Protein AF-A0A518HJT3-F1 (afdb_monomer)

Solvent-accessible surface area (backbone atoms only — not comparable to full-atom values): 7803 Å² total; per-residue (Å²): 126,71,69,63,62,62,59,64,71,68,70,70,74,69,77,74,73,76,83,69,45,41,92,89,76,66,42,75,67,92,72,90,85,78,85,73,85,82,76,53,66,64,63,38,65,28,93,88,28,87,73,33,55,70,70,58,55,53,51,54,52,52,51,51,39,50,52,41,16,75,74,72,38,83,63,40,46,60,53,49,54,48,52,68,70,66,62,73,76,79,69,77,76,76,84,67,100,78,72,88,77,89,90,78,84,73,74,76,70,67,76,81,75,67,133

pLDDT: mean 73.77, std 20.71, range [40.97, 98.0]

Foldseek 3Di:
DVVVVVVVVVPPPPVPPPQPADPVPRDSDDDCPDDDPDDDPCQQLPQPHPNHDPVSNVVVVVVVQVVCCVVPHHCPVVVVVCVVVVCPPDDDDPPDPPDDDDDDPPPPPPVVPDD

Secondary structure (DSSP, 8-state):
--TTHHHHSSS-----------TTT--SS-------PPPPHHHHHSTT-TTS-HHHHHHHHHHHHHHHHHHH-TTHHHHHHHHHHHT----PPPS-S-S-----SSSSSGGGS--

Structure (mmCIF, N/CA/C/O backbone):
data_AF-A0A518HJT3-F1
#
_entry.id   AF-A0A518HJT3-F1
#
loop_
_atom_site.group_PDB
_atom_site.id
_atom_site.type_symbol
_atom_site.label_atom_id
_atom_site.label_alt_id
_atom_site.label_comp_id
_atom_site.label_asym_id
_atom_site.label_entity_id
_atom_site.label_seq_id
_atom_site.pdbx_PDB_ins_code
_atom_site.Cartn_x
_atom_site.Cartn_y
_atom_site.Cartn_z
_atom_site.occupancy
_atom_site.B_iso_or_equiv
_atom_site.auth_seq_id
_atom_site.auth_comp_id
_atom_site.auth_asym_id
_atom_site.auth_atom_id
_atom_site.pdbx_PDB_model_num
ATOM 1 N N . MET A 1 1 ? -6.668 -44.935 58.606 1.00 49.72 1 MET A N 1
ATOM 2 C CA . MET A 1 1 ? -7.562 -43.755 58.608 1.00 49.72 1 MET A CA 1
ATOM 3 C C . MET A 1 1 ? -6.825 -42.412 58.532 1.00 49.72 1 MET A C 1
ATOM 5 O O . MET A 1 1 ? -7.498 -41.404 58.464 1.00 49.72 1 MET A O 1
ATOM 9 N N . ALA A 1 2 ? -5.485 -42.363 58.470 1.00 47.19 2 ALA A N 1
ATOM 10 C CA . ALA A 1 2 ? -4.744 -41.107 58.256 1.00 47.19 2 ALA A CA 1
ATOM 11 C C . ALA A 1 2 ? -4.467 -40.789 56.771 1.00 47.19 2 ALA A C 1
ATOM 13 O O . ALA A 1 2 ? -4.121 -39.667 56.440 1.00 47.19 2 ALA A O 1
ATOM 14 N N . VAL A 1 3 ? -4.635 -41.764 55.869 1.00 44.25 3 VAL A N 1
ATOM 15 C CA . VAL A 1 3 ? -4.350 -41.576 54.436 1.00 44.25 3 VAL A CA 1
ATOM 16 C C . VAL A 1 3 ? -5.482 -40.833 53.726 1.00 44.25 3 VAL A C 1
ATOM 18 O O . VAL A 1 3 ? -5.202 -40.091 52.804 1.00 44.25 3 VAL A O 1
ATOM 21 N N . MET A 1 4 ? -6.739 -40.964 54.175 1.00 45.72 4 MET A N 1
ATOM 22 C CA . MET A 1 4 ? -7.875 -40.285 53.527 1.00 45.72 4 MET A CA 1
ATOM 23 C C . MET A 1 4 ? -7.957 -38.791 53.869 1.00 45.72 4 MET A C 1
ATOM 25 O O . MET A 1 4 ? -8.379 -38.015 53.028 1.00 45.72 4 MET A O 1
ATOM 29 N N . ALA A 1 5 ? -7.467 -38.379 55.044 1.00 46.62 5 ALA A N 1
ATOM 30 C CA . ALA A 1 5 ? -7.413 -36.966 55.430 1.00 46.62 5 ALA A CA 1
ATOM 31 C C . ALA A 1 5 ? -6.369 -36.163 54.627 1.00 46.62 5 ALA A C 1
ATOM 33 O O . ALA A 1 5 ? -6.528 -34.966 54.445 1.00 46.62 5 ALA A O 1
ATOM 34 N N . ALA A 1 6 ? -5.326 -36.822 54.108 1.00 43.53 6 ALA A N 1
ATOM 35 C CA . ALA A 1 6 ? -4.306 -36.172 53.283 1.00 43.53 6 ALA A CA 1
ATOM 36 C C . ALA A 1 6 ? -4.731 -35.986 51.814 1.00 43.53 6 ALA A C 1
ATOM 38 O O . ALA A 1 6 ? -4.086 -35.234 51.093 1.00 43.53 6 ALA A O 1
ATOM 39 N N . VAL A 1 7 ? -5.788 -36.676 51.362 1.00 46.81 7 VAL A N 1
ATOM 40 C CA . VAL A 1 7 ? -6.332 -36.501 50.001 1.00 46.81 7 VAL A CA 1
ATOM 41 C C . VAL A 1 7 ? -7.320 -35.331 49.961 1.00 46.81 7 VAL A C 1
ATOM 43 O O . VAL A 1 7 ? -7.439 -34.674 48.938 1.00 46.81 7 VAL A O 1
ATOM 46 N N . GLU A 1 8 ? -7.973 -35.027 51.086 1.00 46.84 8 GLU A N 1
ATOM 47 C CA . GLU A 1 8 ? -8.996 -33.977 51.183 1.00 46.84 8 GLU A CA 1
ATOM 48 C C . GLU A 1 8 ? -8.405 -32.556 51.308 1.00 46.84 8 GLU A C 1
ATOM 50 O O . GLU A 1 8 ? -9.030 -31.594 50.878 1.00 46.84 8 GLU A O 1
ATOM 55 N N . GLU A 1 9 ? -7.182 -32.403 51.833 1.00 42.81 9 GLU A N 1
ATOM 56 C CA . GLU A 1 9 ? -6.498 -31.095 51.910 1.00 42.81 9 GLU A CA 1
ATOM 57 C C . GLU A 1 9 ? -5.761 -30.691 50.618 1.00 42.81 9 GLU A C 1
ATOM 59 O O . GLU A 1 9 ? -5.327 -29.548 50.505 1.00 42.81 9 GLU A O 1
ATOM 64 N N . ALA A 1 10 ? -5.623 -31.588 49.634 1.00 44.31 10 ALA A N 1
ATOM 65 C CA . ALA A 1 10 ? -4.878 -31.315 48.399 1.00 44.31 10 ALA A CA 1
ATOM 66 C C . ALA A 1 10 ? -5.754 -30.858 47.215 1.00 44.31 10 ALA A C 1
ATOM 68 O O . ALA A 1 10 ? -5.217 -30.408 46.208 1.00 44.31 10 ALA A O 1
ATOM 69 N N . GLU A 1 11 ? -7.084 -30.945 47.316 1.00 46.00 11 GLU A N 1
ATOM 70 C CA . GLU A 1 11 ? -8.015 -30.537 46.243 1.00 46.00 11 GLU A CA 1
ATOM 71 C C . GLU A 1 11 ? -8.640 -29.146 46.476 1.00 46.00 11 GLU A C 1
ATOM 73 O O . GLU A 1 11 ? -9.519 -28.721 45.729 1.00 46.00 11 GLU A O 1
ATOM 78 N N . ALA A 1 12 ? -8.191 -28.413 47.502 1.00 48.91 12 ALA A N 1
ATOM 79 C CA . ALA A 1 12 ? -8.703 -27.084 47.849 1.00 48.91 12 ALA A CA 1
ATOM 80 C C . ALA A 1 12 ? -7.848 -25.916 47.319 1.00 48.91 12 ALA A C 1
ATOM 82 O O . ALA A 1 12 ? -8.106 -24.763 47.664 1.00 48.91 12 ALA A O 1
ATOM 83 N N . GLU A 1 13 ? -6.873 -26.174 46.446 1.00 48.81 13 GLU A N 1
ATOM 84 C CA . GLU A 1 13 ? -6.369 -25.145 45.533 1.00 48.81 13 GLU A CA 1
ATOM 85 C C . GLU A 1 13 ? -7.366 -25.041 44.376 1.00 48.81 13 GLU A C 1
ATOM 87 O O . GLU A 1 13 ? -7.128 -25.516 43.270 1.00 48.81 13 GLU A O 1
ATOM 92 N N . LEU A 1 14 ? -8.540 -24.466 44.665 1.00 56.53 14 LEU A N 1
ATOM 93 C CA . LEU A 1 14 ? -9.404 -23.905 43.636 1.00 56.53 14 LEU A CA 1
ATOM 94 C C . LEU A 1 14 ? -8.528 -22.933 42.853 1.00 56.53 14 LEU A C 1
ATOM 96 O O . LEU A 1 14 ? -8.256 -21.830 43.328 1.00 56.53 14 LEU A O 1
ATOM 100 N N . GLU A 1 15 ? -8.042 -23.377 41.695 1.00 54.56 15 GLU A N 1
ATOM 101 C CA . GLU A 1 15 ? -7.515 -22.521 40.649 1.00 54.56 15 GLU A CA 1
ATOM 102 C C . GLU A 1 15 ? -8.573 -21.438 40.435 1.00 54.56 15 GLU A C 1
ATOM 104 O O . GLU A 1 15 ? -9.595 -21.661 39.790 1.00 54.56 15 GLU A O 1
ATOM 109 N N . THR A 1 16 ? -8.395 -20.286 41.081 1.00 61.62 16 THR A N 1
ATOM 110 C CA . THR A 1 16 ? -9.202 -19.104 40.817 1.00 61.62 16 THR A CA 1
ATOM 111 C C . THR A 1 16 ? -8.948 -18.776 39.361 1.00 61.62 16 THR A C 1
ATOM 113 O O . THR A 1 16 ? -7.899 -18.217 39.033 1.00 61.62 16 THR A O 1
ATOM 116 N N . GLU A 1 17 ? -9.867 -19.206 38.492 1.00 68.38 17 GLU A N 1
ATOM 117 C CA . GLU A 1 17 ? -9.873 -18.812 37.093 1.00 68.38 17 GLU A CA 1
ATOM 118 C C . GLU A 1 17 ? -9.701 -17.292 37.068 1.00 68.38 17 GLU A C 1
ATOM 120 O O . GLU A 1 17 ? -10.418 -16.585 37.787 1.00 68.38 17 GLU A O 1
ATOM 125 N N . PRO A 1 18 ? -8.703 -16.772 36.334 1.00 70.50 18 PRO A N 1
ATOM 126 C CA . PRO A 1 18 ? -8.470 -15.344 36.315 1.00 70.50 18 PRO A CA 1
ATOM 127 C C . PRO A 1 18 ? -9.744 -14.672 35.809 1.00 70.50 18 PRO A C 1
ATOM 129 O O . PRO A 1 18 ? -10.226 -14.994 34.723 1.00 70.50 18 PRO A O 1
ATOM 132 N N . GLU A 1 19 ? -10.290 -13.744 36.594 1.00 73.88 19 GLU A N 1
ATOM 133 C CA . GLU A 1 19 ? -11.396 -12.900 36.153 1.00 73.88 19 GLU A CA 1
ATOM 134 C C . GLU A 1 19 ? -10.912 -12.095 34.939 1.00 73.88 19 GLU A C 1
ATOM 136 O O . GLU A 1 19 ? -10.192 -11.101 35.062 1.00 73.88 19 GLU A O 1
ATOM 141 N N . LEU A 1 20 ? -11.250 -12.573 33.736 1.00 75.88 20 LEU A N 1
ATOM 142 C CA . LEU A 1 20 ? -10.901 -11.930 32.475 1.00 75.88 20 LEU A CA 1
ATOM 143 C C . LEU A 1 20 ? -11.777 -10.690 32.292 1.00 75.88 20 LEU A C 1
ATOM 145 O O . LEU A 1 20 ? -12.794 -10.704 31.600 1.00 75.88 20 LEU A O 1
ATOM 149 N N . CYS A 1 21 ? -11.364 -9.604 32.930 1.00 86.38 21 CYS A N 1
ATOM 150 C CA . CYS A 1 21 ? -11.977 -8.295 32.787 1.00 86.38 21 CYS A CA 1
ATOM 151 C C . CYS A 1 21 ? -11.257 -7.488 31.701 1.00 86.38 21 CYS A C 1
ATOM 153 O O . CYS A 1 21 ? -10.031 -7.492 31.600 1.00 86.38 21 CYS A O 1
ATOM 155 N N . CYS A 1 22 ? -12.014 -6.747 30.891 1.00 81.81 22 CYS A N 1
ATOM 156 C CA . CYS A 1 22 ? -11.427 -5.805 29.938 1.00 81.81 22 CYS A CA 1
ATOM 157 C C . CYS A 1 22 ? -10.620 -4.724 30.680 1.00 81.81 22 CYS A C 1
ATOM 159 O O . CYS A 1 22 ? -11.199 -3.959 31.451 1.00 81.81 22 CYS A O 1
ATOM 161 N N . GLU A 1 23 ? -9.322 -4.589 30.395 1.00 85.75 23 GLU A N 1
ATOM 162 C CA . GLU A 1 23 ? -8.438 -3.601 31.044 1.00 85.75 23 GLU A CA 1
ATOM 163 C C . GLU A 1 23 ? -8.903 -2.145 30.861 1.00 85.75 23 GLU A C 1
ATOM 165 O O . GLU A 1 23 ? -8.564 -1.271 31.655 1.00 85.75 23 GL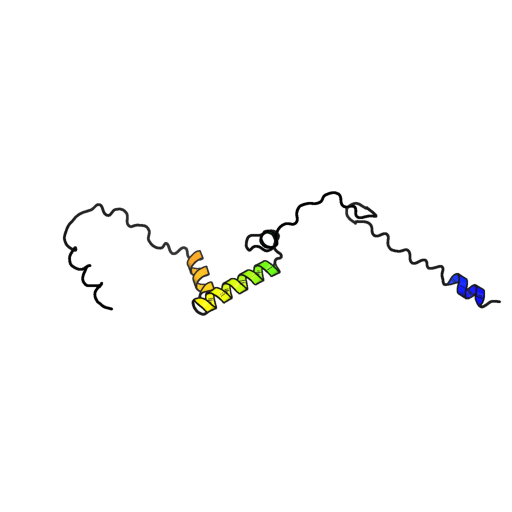U A O 1
ATOM 170 N N . HIS A 1 24 ? -9.698 -1.868 29.823 1.00 83.12 24 HIS A N 1
ATOM 171 C CA . HIS A 1 24 ? -10.170 -0.519 29.525 1.00 83.12 24 HIS A CA 1
ATOM 172 C C . HIS A 1 24 ? -11.476 -0.141 30.244 1.00 83.12 24 HIS A C 1
ATOM 174 O O . HIS A 1 24 ? -11.659 1.023 30.594 1.00 83.12 24 HIS A O 1
ATOM 180 N N . CYS A 1 25 ? -12.399 -1.088 30.453 1.00 84.69 25 CYS A N 1
ATOM 181 C CA . CYS A 1 25 ? -13.742 -0.793 30.982 1.00 84.69 25 CYS A CA 1
ATOM 182 C C . CYS A 1 25 ? -14.194 -1.681 32.152 1.00 84.69 25 CYS A C 1
ATOM 184 O O . CYS A 1 25 ? -15.309 -1.503 32.640 1.00 84.69 25 CYS A O 1
ATOM 186 N N . GLY A 1 26 ? -13.376 -2.644 32.587 1.00 84.38 26 GLY A N 1
ATOM 187 C CA . GLY A 1 26 ? -13.675 -3.539 33.710 1.00 84.38 26 GLY A CA 1
ATOM 188 C C . GLY A 1 26 ? -14.844 -4.496 33.466 1.00 84.38 26 GLY A C 1
ATOM 189 O O . GLY A 1 26 ? -15.377 -5.066 34.409 1.00 84.38 26 GLY A O 1
ATOM 190 N N . SER A 1 27 ? -15.289 -4.648 32.216 1.00 83.69 27 SER A N 1
ATOM 191 C CA . SER A 1 27 ? -16.383 -5.563 31.891 1.00 83.69 27 SER A CA 1
ATOM 192 C C . SER A 1 27 ? -15.907 -7.013 31.958 1.00 83.69 27 SER A C 1
ATOM 194 O O . SER A 1 27 ? -14.945 -7.369 31.281 1.00 83.69 27 SER A O 1
ATOM 196 N N . GLU A 1 28 ? -16.635 -7.830 32.719 1.00 86.56 28 GLU A N 1
ATOM 197 C CA . GLU A 1 28 ? -16.467 -9.289 32.862 1.00 86.56 28 GLU A CA 1
ATOM 198 C C . GLU A 1 28 ? -16.972 -10.084 31.642 1.00 86.56 28 GLU A C 1
ATOM 200 O O . GLU A 1 28 ? -16.759 -11.287 31.528 1.00 86.56 28 GLU A O 1
ATOM 205 N N . SER A 1 29 ? -17.704 -9.430 30.731 1.00 81.06 29 SER A N 1
ATOM 206 C CA . SER A 1 29 ? -18.302 -10.076 29.562 1.00 81.06 29 SER A CA 1
ATOM 207 C C . SER A 1 29 ? -18.232 -9.198 28.318 1.00 81.06 29 SER A C 1
ATOM 209 O O . SER A 1 29 ? -18.413 -7.979 28.371 1.00 81.06 29 SER A O 1
ATOM 211 N N . VAL A 1 30 ? -18.005 -9.837 27.169 1.00 82.19 30 VAL A N 1
ATOM 212 C CA . VAL A 1 30 ? -18.081 -9.192 25.856 1.00 82.19 30 VAL A CA 1
ATOM 213 C C . VAL A 1 30 ? -19.520 -9.280 25.362 1.00 82.19 30 VAL A C 1
ATOM 215 O O . VAL A 1 30 ? -20.053 -10.368 25.150 1.00 82.19 30 VAL A O 1
ATOM 218 N N . ARG A 1 31 ? -20.156 -8.125 25.166 1.00 83.94 31 ARG A N 1
ATOM 219 C CA . ARG A 1 31 ? -21.491 -8.025 24.566 1.00 83.94 31 ARG A CA 1
ATOM 220 C C . ARG A 1 31 ? -21.383 -7.283 23.244 1.00 83.94 31 ARG A C 1
ATOM 222 O O . ARG A 1 31 ? -20.783 -6.212 23.185 1.00 83.94 31 ARG A O 1
ATOM 229 N N . LEU A 1 32 ? -21.976 -7.840 22.192 1.00 85.44 32 LEU A N 1
ATOM 230 C CA . LEU A 1 32 ? -22.081 -7.155 20.909 1.00 85.44 32 LEU A CA 1
ATOM 231 C C . LEU A 1 32 ? -23.033 -5.966 21.071 1.00 85.44 32 LEU A C 1
ATOM 233 O O . LEU A 1 32 ? -24.229 -6.150 21.287 1.00 85.44 32 LEU A O 1
ATOM 237 N N . THR A 1 33 ? -22.500 -4.751 21.003 1.00 87.62 33 THR A N 1
ATOM 238 C CA . THR A 1 33 ? -23.305 -3.528 21.093 1.00 87.62 33 THR A CA 1
ATOM 239 C C . THR A 1 33 ? -23.804 -3.110 19.721 1.00 87.62 33 THR A C 1
ATOM 241 O O . THR A 1 33 ? -24.988 -2.814 19.565 1.00 87.62 33 THR A O 1
ATOM 244 N N . HIS A 1 34 ? -22.918 -3.112 18.724 1.00 86.69 34 HIS A N 1
ATOM 245 C CA . HIS A 1 34 ? -23.188 -2.673 17.361 1.00 86.69 34 HIS A CA 1
ATOM 246 C C . HIS A 1 34 ? -22.541 -3.614 16.348 1.00 86.69 34 HIS A C 1
ATOM 248 O O . HIS A 1 34 ? -21.422 -4.087 16.544 1.00 86.69 34 HIS A O 1
ATOM 254 N N . GLU A 1 35 ? -23.241 -3.830 15.241 1.00 92.12 35 GLU A N 1
ATOM 255 C CA . GLU A 1 35 ? -22.743 -4.554 14.081 1.00 92.12 35 GLU A CA 1
ATOM 256 C C . GLU A 1 35 ? -22.683 -3.589 12.898 1.00 92.12 35 GLU A C 1
ATOM 258 O O . GLU A 1 35 ? -23.650 -2.889 12.595 1.00 92.12 35 GLU A O 1
ATOM 263 N N . TYR A 1 36 ? -21.527 -3.541 12.245 1.00 87.62 36 TYR A N 1
ATOM 264 C CA . TYR A 1 36 ? -21.331 -2.785 11.015 1.00 87.62 36 TYR A CA 1
ATOM 265 C C . TYR A 1 36 ? -21.169 -3.762 9.855 1.00 87.62 36 TYR A C 1
ATOM 267 O O . TYR A 1 36 ? -20.608 -4.845 10.049 1.00 87.62 36 TYR A O 1
ATOM 275 N N . PRO A 1 37 ? -21.600 -3.391 8.638 1.00 91.31 37 PRO A N 1
ATOM 276 C CA . PRO A 1 37 ? -21.360 -4.220 7.471 1.00 91.31 37 PRO A CA 1
ATOM 277 C C . PRO A 1 37 ? -19.859 -4.459 7.301 1.00 91.31 37 PRO A C 1
ATOM 279 O O . PRO A 1 37 ? -19.037 -3.542 7.412 1.00 91.31 37 PRO A O 1
ATOM 282 N N . LYS A 1 38 ? -19.498 -5.715 7.033 1.00 90.75 38 LYS A N 1
ATOM 283 C CA . LYS A 1 38 ? -18.110 -6.091 6.793 1.00 90.75 38 LYS A CA 1
ATOM 284 C C . LYS A 1 38 ? -17.611 -5.372 5.541 1.00 90.75 38 LYS A C 1
ATOM 286 O O . LYS A 1 38 ? -18.146 -5.579 4.454 1.00 90.75 38 LYS A O 1
ATOM 291 N N . ARG A 1 39 ? -16.568 -4.556 5.702 1.00 91.25 39 ARG A N 1
ATOM 292 C CA . ARG A 1 39 ? -15.869 -3.933 4.573 1.00 91.25 39 ARG A CA 1
ATOM 293 C C . ARG A 1 39 ? -15.276 -5.017 3.678 1.00 91.25 39 ARG A C 1
ATOM 295 O O . ARG A 1 39 ? -14.855 -6.077 4.154 1.00 91.25 39 ARG A O 1
ATOM 302 N N . SER A 1 40 ? -15.247 -4.752 2.384 1.00 92.19 40 SER A N 1
ATOM 303 C CA . SER A 1 40 ? -14.641 -5.649 1.409 1.00 92.19 40 SER A CA 1
ATOM 304 C C . SER A 1 40 ? -13.131 -5.768 1.628 1.00 92.19 40 SER A C 1
ATOM 306 O O . SER A 1 40 ? -12.473 -4.865 2.150 1.00 92.19 40 SER A O 1
ATOM 308 N N . TRP A 1 41 ? -12.546 -6.879 1.179 1.00 90.88 41 TRP A N 1
ATOM 309 C CA . TRP A 1 41 ? -11.093 -7.043 1.227 1.00 90.88 41 TRP A CA 1
ATOM 310 C C . TRP A 1 41 ? -10.358 -6.013 0.372 1.00 90.88 41 TRP A C 1
ATOM 312 O O . TRP A 1 41 ? -9.287 -5.574 0.767 1.00 90.88 41 TRP A O 1
ATOM 322 N N . SER A 1 42 ? -10.946 -5.571 -0.741 1.00 88.75 42 SER A N 1
ATOM 323 C CA . SER A 1 42 ? -10.405 -4.486 -1.564 1.00 88.75 42 SER A CA 1
ATOM 324 C C . SER A 1 42 ? -10.340 -3.153 -0.820 1.00 88.75 42 SER A C 1
ATOM 326 O O . SER A 1 42 ? -9.393 -2.402 -1.011 1.00 88.75 42 SER A O 1
ATOM 328 N N . GLU A 1 43 ? -11.298 -2.865 0.061 1.00 90.50 43 GLU A N 1
ATOM 329 C CA . GLU A 1 43 ? -11.271 -1.644 0.880 1.00 90.50 43 GLU A CA 1
ATOM 330 C C . GLU A 1 43 ? -10.251 -1.737 2.020 1.00 90.50 43 GLU A C 1
ATOM 332 O O . GLU A 1 43 ? -9.641 -0.738 2.393 1.00 90.50 43 GLU A O 1
ATOM 337 N N . ILE A 1 44 ? -10.054 -2.927 2.596 1.00 91.81 44 ILE A N 1
ATOM 338 C CA . ILE A 1 44 ? -9.142 -3.123 3.735 1.00 91.81 44 ILE A CA 1
ATOM 339 C C . ILE A 1 44 ? -7.689 -3.268 3.274 1.00 91.81 44 ILE A C 1
ATOM 341 O O . ILE A 1 44 ? -6.788 -2.717 3.894 1.00 91.81 44 ILE A O 1
ATOM 345 N N . LEU A 1 45 ? -7.459 -4.034 2.211 1.00 91.69 45 LEU A N 1
ATOM 346 C CA . LEU A 1 45 ? -6.129 -4.415 1.730 1.00 91.69 45 LEU A CA 1
ATOM 347 C C . LEU A 1 45 ? -5.742 -3.697 0.437 1.00 91.69 45 LEU A C 1
ATOM 349 O O . LEU A 1 45 ? -4.671 -3.963 -0.100 1.00 91.69 45 LEU A O 1
ATOM 353 N N . GLY A 1 46 ? -6.589 -2.802 -0.072 1.00 88.88 46 GLY A N 1
ATOM 354 C CA . GLY A 1 46 ? -6.279 -1.997 -1.247 1.00 88.88 46 GLY A CA 1
ATOM 355 C C . GLY A 1 46 ? -5.027 -1.145 -1.050 1.00 88.88 46 GLY A C 1
ATOM 356 O O . GLY A 1 46 ? -4.671 -0.790 0.077 1.00 88.88 46 GLY A O 1
ATOM 357 N N . ARG A 1 47 ? -4.377 -0.796 -2.165 1.00 83.56 47 ARG A N 1
ATOM 358 C CA . ARG A 1 47 ? -3.102 -0.065 -2.179 1.00 83.56 47 ARG A CA 1
ATOM 359 C C . ARG A 1 47 ? -3.157 1.247 -1.394 1.00 83.56 47 ARG A C 1
ATOM 361 O O . ARG A 1 47 ? -2.246 1.540 -0.626 1.00 83.56 47 ARG A O 1
ATOM 368 N N . ASP A 1 48 ? -4.260 1.975 -1.538 1.00 85.12 48 ASP A N 1
ATOM 369 C CA . ASP A 1 48 ? -4.475 3.279 -0.903 1.00 85.12 48 ASP A CA 1
ATOM 370 C C . ASP A 1 48 ? -5.198 3.166 0.454 1.00 85.12 48 ASP A C 1
ATOM 372 O O . ASP A 1 48 ? -5.608 4.167 1.038 1.00 85.12 48 ASP A O 1
ATOM 376 N N . SER A 1 49 ? -5.383 1.948 0.979 1.00 90.44 49 SER A N 1
ATOM 377 C CA . SER A 1 49 ? -6.077 1.748 2.248 1.00 90.44 49 SER A CA 1
ATOM 378 C C . SER A 1 49 ? -5.193 2.110 3.440 1.00 90.44 49 SER A C 1
ATOM 380 O O . SER A 1 49 ? -4.150 1.495 3.696 1.00 90.44 49 SER A O 1
ATOM 382 N N . GLU A 1 50 ? -5.676 3.049 4.251 1.00 89.12 50 GLU A N 1
ATOM 383 C CA . GLU A 1 50 ? -5.083 3.392 5.548 1.00 89.12 50 GLU A CA 1
ATOM 384 C C . GLU A 1 50 ? -5.172 2.225 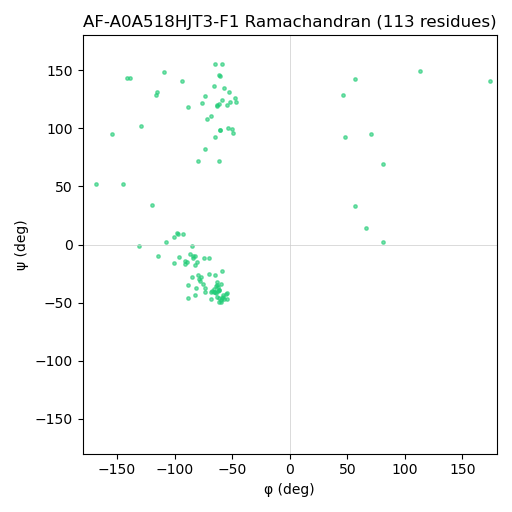6.543 1.00 89.12 50 GLU A C 1
ATOM 386 O O . GLU A 1 50 ? -4.331 2.083 7.430 1.00 89.12 50 GLU A O 1
ATOM 391 N N . CYS A 1 51 ? -6.162 1.346 6.360 1.00 89.31 51 CYS A N 1
ATOM 392 C CA . CYS A 1 51 ? -6.397 0.182 7.212 1.00 89.31 51 CYS A CA 1
ATOM 393 C C . CYS A 1 51 ? -5.504 -1.016 6.857 1.00 89.31 51 CYS A C 1
ATOM 395 O O . CYS A 1 51 ? -5.493 -1.999 7.601 1.00 89.31 51 CYS A O 1
ATOM 397 N N . SER A 1 52 ? -4.777 -0.962 5.735 1.00 90.69 52 SER A N 1
ATOM 398 C CA . SER A 1 52 ? -3.954 -2.087 5.297 1.00 90.69 52 SER A CA 1
ATOM 399 C C . SER A 1 52 ? -2.803 -2.335 6.283 1.00 90.69 52 SER A C 1
ATOM 401 O O . SER A 1 52 ? -2.154 -1.387 6.743 1.00 90.69 52 SER A O 1
ATOM 403 N N . PRO A 1 53 ? -2.510 -3.592 6.648 1.00 91.94 53 PRO A N 1
ATOM 404 C CA . PRO A 1 53 ? -1.321 -3.908 7.424 1.00 91.94 53 PRO A CA 1
ATOM 405 C C . PRO A 1 53 ? -0.039 -3.504 6.683 1.00 91.94 53 PRO A C 1
ATOM 407 O O . PRO A 1 53 ? 0.061 -3.655 5.466 1.00 91.94 53 PRO A O 1
ATOM 410 N N . GLY A 1 54 ? 0.984 -3.053 7.418 1.00 91.00 54 GLY A N 1
ATOM 411 C CA . GLY A 1 54 ? 2.252 -2.606 6.819 1.00 91.00 54 GLY A CA 1
ATOM 412 C C . GLY A 1 54 ? 2.911 -3.658 5.921 1.00 91.00 54 GLY A C 1
ATOM 413 O O . GLY A 1 54 ? 3.318 -3.342 4.809 1.00 91.00 54 GLY A O 1
ATOM 414 N N . TRP A 1 55 ? 2.918 -4.925 6.347 1.00 92.19 55 TRP A N 1
ATOM 415 C CA . TRP A 1 55 ? 3.458 -6.034 5.551 1.00 92.19 55 TRP A CA 1
ATOM 416 C C . TRP A 1 55 ? 2.739 -6.210 4.204 1.00 92.19 55 TRP A C 1
ATOM 418 O O . TRP A 1 55 ? 3.366 -6.580 3.216 1.00 92.19 55 TRP A O 1
ATOM 428 N N . CYS A 1 56 ? 1.433 -5.932 4.149 1.00 92.25 56 CYS A N 1
ATOM 429 C CA . CYS A 1 56 ? 0.632 -6.099 2.941 1.00 92.25 56 CYS A CA 1
ATOM 430 C C . CYS A 1 56 ? 0.961 -5.003 1.925 1.00 92.25 56 CYS A C 1
ATOM 432 O O . CYS A 1 56 ? 1.129 -5.298 0.743 1.00 92.25 56 CYS A O 1
ATOM 434 N N . ARG A 1 57 ? 1.138 -3.760 2.393 1.00 91.06 57 ARG A N 1
ATOM 435 C CA . ARG A 1 57 ? 1.590 -2.644 1.548 1.00 91.06 57 ARG A CA 1
ATOM 436 C C . ARG A 1 57 ? 2.977 -2.888 0.961 1.00 91.06 57 ARG A C 1
ATOM 438 O O . ARG A 1 57 ? 3.163 -2.703 -0.238 1.00 91.06 57 ARG A O 1
ATOM 445 N N . GLU A 1 58 ? 3.928 -3.343 1.775 1.00 93.00 58 GLU A N 1
ATOM 446 C CA . GLU A 1 58 ? 5.280 -3.643 1.284 1.00 93.00 58 GLU A CA 1
ATOM 447 C C . GLU A 1 58 ? 5.275 -4.803 0.281 1.00 93.00 58 GLU A C 1
ATOM 449 O O . GLU A 1 58 ? 5.926 -4.716 -0.757 1.00 93.00 58 GLU A O 1
ATOM 454 N N . SER A 1 59 ? 4.482 -5.851 0.529 1.00 94.25 59 SER A N 1
ATOM 455 C CA . SER A 1 59 ? 4.325 -6.960 -0.420 1.00 94.25 59 SER A CA 1
ATOM 456 C C . SER A 1 59 ? 3.781 -6.487 -1.770 1.00 94.25 59 SER A C 1
ATOM 458 O O . SER A 1 59 ? 4.346 -6.826 -2.803 1.00 94.25 59 SER A O 1
ATOM 460 N N . GLN A 1 60 ? 2.721 -5.672 -1.773 1.00 92.81 60 GLN A N 1
A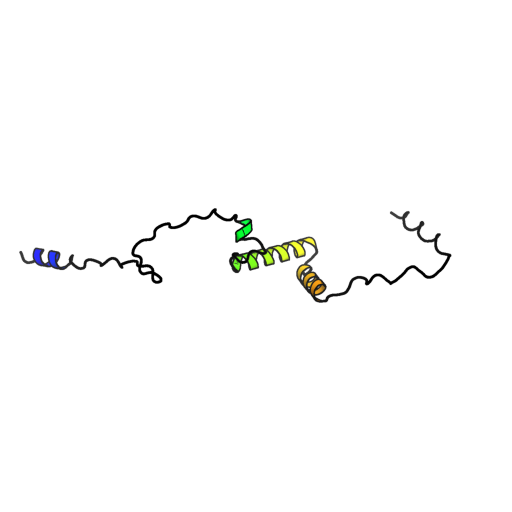TOM 461 C CA . GLN A 1 60 ? 2.137 -5.136 -3.009 1.00 92.81 60 GLN A CA 1
ATOM 462 C C . GLN A 1 60 ? 3.134 -4.280 -3.793 1.00 92.81 60 GLN A C 1
ATOM 464 O O . GLN A 1 60 ? 3.203 -4.372 -5.015 1.00 92.81 60 GLN A O 1
ATOM 469 N N . LYS A 1 61 ? 3.941 -3.477 -3.093 1.00 92.50 61 LYS A N 1
ATOM 470 C CA . LYS A 1 61 ? 4.990 -2.662 -3.711 1.00 92.50 61 LYS A CA 1
ATOM 471 C C . LYS A 1 61 ? 6.075 -3.520 -4.366 1.00 92.50 61 LYS A C 1
ATOM 473 O O . LYS A 1 61 ? 6.519 -3.195 -5.462 1.00 92.50 61 LYS A O 1
ATOM 478 N N . LEU A 1 62 ? 6.502 -4.601 -3.712 1.00 94.94 62 LEU A N 1
ATOM 479 C CA . LEU A 1 62 ? 7.481 -5.532 -4.279 1.00 94.94 62 LEU A CA 1
ATOM 480 C C . LEU A 1 62 ? 6.926 -6.261 -5.505 1.00 94.94 62 LEU A C 1
ATOM 482 O O . LEU A 1 62 ? 7.644 -6.414 -6.490 1.00 94.94 62 LEU A O 1
ATOM 486 N N . ASP A 1 63 ? 5.660 -6.673 -5.469 1.00 94.81 63 ASP A N 1
ATOM 487 C CA . ASP A 1 63 ? 5.012 -7.302 -6.622 1.00 94.81 63 ASP A CA 1
ATOM 488 C C . ASP A 1 63 ? 4.861 -6.331 -7.799 1.00 94.81 63 ASP A C 1
ATOM 490 O O . ASP A 1 63 ? 5.093 -6.725 -8.939 1.00 94.81 63 ASP A O 1
ATOM 494 N N . GLU A 1 64 ? 4.550 -5.057 -7.538 1.00 94.06 64 GLU A N 1
ATOM 495 C CA . GLU A 1 64 ? 4.512 -4.011 -8.566 1.00 94.06 64 GLU A CA 1
ATOM 496 C C . GLU A 1 64 ? 5.897 -3.791 -9.196 1.00 94.06 64 GLU A C 1
ATOM 498 O O . GLU A 1 64 ? 6.006 -3.756 -10.419 1.00 94.06 64 GLU A O 1
ATOM 503 N N . ILE A 1 65 ? 6.960 -3.718 -8.384 1.00 95.81 65 ILE A N 1
ATOM 504 C CA . ILE A 1 65 ? 8.344 -3.602 -8.878 1.00 95.81 65 ILE A CA 1
ATOM 505 C C . ILE A 1 65 ? 8.704 -4.800 -9.760 1.00 95.81 65 ILE A C 1
ATOM 507 O O . ILE A 1 65 ? 9.170 -4.627 -10.882 1.00 95.81 65 ILE A O 1
ATOM 511 N N . ARG A 1 66 ? 8.446 -6.020 -9.276 1.00 97.50 66 ARG A N 1
ATOM 512 C CA . ARG A 1 66 ? 8.732 -7.250 -10.028 1.00 97.50 66 ARG A CA 1
ATOM 513 C C . ARG A 1 66 ? 7.987 -7.285 -11.354 1.00 97.50 66 ARG A C 1
ATOM 515 O O . ARG A 1 66 ? 8.585 -7.588 -12.375 1.00 97.50 66 ARG A O 1
ATOM 522 N N . PHE A 1 67 ? 6.698 -6.951 -11.339 1.00 97.06 67 PHE A N 1
ATOM 523 C CA . PHE A 1 67 ? 5.875 -6.932 -12.543 1.00 97.06 67 PHE A CA 1
ATOM 524 C C . PHE A 1 67 ? 6.450 -5.998 -13.613 1.00 97.06 67 PHE A C 1
ATOM 526 O O . PHE A 1 67 ? 6.548 -6.378 -14.780 1.00 97.06 67 PHE A O 1
ATOM 533 N N . TRP A 1 68 ? 6.830 -4.782 -13.224 1.00 97.00 68 TRP A N 1
ATOM 534 C CA . TRP A 1 68 ? 7.331 -3.788 -14.166 1.00 97.00 68 TRP A CA 1
ATOM 535 C C . TRP A 1 68 ? 8.741 -4.094 -14.659 1.00 97.00 68 TRP A C 1
ATOM 537 O O . TRP A 1 68 ? 9.010 -3.907 -15.845 1.00 97.00 68 TRP A O 1
ATOM 547 N N . ASP A 1 69 ? 9.610 -4.610 -13.796 1.00 97.81 69 ASP A N 1
ATOM 548 C CA . ASP A 1 69 ? 10.955 -5.029 -14.189 1.00 97.81 69 ASP A CA 1
ATOM 549 C C . ASP A 1 69 ? 10.912 -6.248 -15.124 1.00 97.81 69 ASP A C 1
ATOM 551 O O . ASP A 1 69 ? 11.608 -6.270 -16.138 1.00 97.81 69 ASP A O 1
ATOM 555 N N . ASP A 1 70 ? 10.031 -7.219 -14.865 1.00 98.00 70 ASP A N 1
ATOM 556 C CA . ASP A 1 70 ? 9.835 -8.372 -15.754 1.00 98.00 70 ASP A CA 1
ATOM 557 C C . ASP A 1 70 ? 9.290 -7.944 -17.132 1.00 98.00 70 ASP A C 1
ATOM 559 O O . ASP A 1 70 ? 9.650 -8.524 -18.159 1.00 98.00 70 ASP A O 1
ATOM 563 N N . ALA A 1 71 ? 8.420 -6.929 -17.175 1.00 97.38 71 ALA A N 1
ATOM 564 C CA . ALA A 1 71 ? 7.785 -6.462 -18.408 1.00 97.38 71 ALA A CA 1
ATOM 565 C C . ALA A 1 71 ? 8.671 -5.525 -19.247 1.00 97.38 71 ALA A C 1
ATOM 567 O O . ALA A 1 71 ? 8.617 -5.570 -20.478 1.00 97.38 71 ALA A O 1
ATOM 568 N N . MET A 1 72 ? 9.449 -4.657 -18.597 1.00 96.12 72 MET A N 1
ATOM 569 C CA . MET A 1 72 ? 10.159 -3.544 -19.244 1.00 96.12 72 MET A CA 1
ATOM 570 C C . MET A 1 72 ? 11.686 -3.676 -19.189 1.00 96.12 72 MET A C 1
ATOM 572 O O . MET A 1 72 ? 12.385 -2.926 -19.873 1.00 96.12 72 MET A O 1
ATOM 576 N N . GLY A 1 73 ? 12.199 -4.635 -18.417 1.00 96.56 73 GLY A N 1
ATOM 577 C CA . GLY A 1 73 ? 13.619 -4.871 -18.187 1.00 96.56 73 GLY A CA 1
ATOM 578 C C . GLY A 1 73 ? 14.034 -4.582 -16.744 1.00 96.56 73 GLY A C 1
ATOM 579 O O . GLY A 1 73 ? 13.482 -3.707 -16.078 1.00 96.56 73 GLY A O 1
ATOM 580 N N . GLU A 1 74 ? 15.042 -5.318 -16.275 1.00 96.75 74 GLU A N 1
ATOM 581 C CA . GLU A 1 74 ? 15.596 -5.190 -14.924 1.00 96.75 74 GLU A CA 1
ATOM 582 C C . GLU A 1 74 ? 15.978 -3.734 -14.598 1.00 96.75 74 GLU A C 1
ATOM 584 O O . GLU A 1 74 ? 16.646 -3.061 -15.390 1.00 96.75 74 GLU A O 1
ATOM 589 N N . GLY A 1 75 ? 15.546 -3.241 -13.431 1.00 95.00 75 GLY A N 1
ATOM 590 C CA . GLY A 1 75 ? 15.827 -1.879 -12.968 1.00 95.00 75 GLY A CA 1
ATOM 591 C C . GLY A 1 75 ? 14.915 -0.798 -13.558 1.00 95.00 75 GLY A C 1
ATOM 592 O O . GLY A 1 75 ? 15.073 0.384 -13.229 1.00 95.00 75 GLY A O 1
ATOM 593 N N . PHE A 1 76 ? 13.937 -1.163 -14.394 1.00 96.88 76 PHE A N 1
ATOM 594 C CA . PHE A 1 76 ? 12.979 -0.210 -14.952 1.00 96.88 76 PHE A CA 1
ATOM 595 C C . PHE A 1 76 ? 12.198 0.532 -13.862 1.00 96.88 76 PHE A C 1
ATOM 597 O O . PHE A 1 76 ? 12.059 1.753 -13.935 1.00 96.88 76 PHE A O 1
ATOM 604 N N . SER A 1 77 ? 11.709 -0.166 -12.837 1.00 95.19 77 SER A N 1
ATOM 605 C CA . SER A 1 77 ? 10.894 0.430 -11.771 1.00 95.19 77 SER A CA 1
ATOM 606 C C . SER A 1 77 ? 11.653 1.506 -10.999 1.00 95.19 77 SER A C 1
ATOM 608 O O . SER A 1 77 ? 11.089 2.549 -10.661 1.00 95.19 77 SER A O 1
ATOM 610 N N . GLU A 1 78 ? 12.943 1.283 -10.738 1.00 94.50 78 GLU A N 1
ATOM 611 C CA . GLU A 1 78 ? 13.806 2.258 -10.068 1.00 94.50 78 GLU A CA 1
ATOM 612 C C . GLU A 1 78 ? 14.067 3.475 -10.955 1.00 94.50 78 GLU A C 1
ATOM 614 O O . GLU A 1 78 ? 13.899 4.616 -10.509 1.00 94.50 78 GLU A O 1
ATOM 619 N N . TRP A 1 79 ? 14.413 3.239 -12.225 1.00 94.50 79 TRP A N 1
ATOM 620 C CA . TRP A 1 79 ? 14.591 4.304 -13.208 1.00 94.50 79 TRP A CA 1
ATOM 621 C C . TRP A 1 79 ? 13.317 5.143 -13.366 1.00 94.50 79 TRP A C 1
ATOM 623 O O . TRP A 1 79 ? 13.380 6.373 -13.362 1.00 94.50 79 TRP A O 1
ATOM 633 N N . TYR A 1 80 ? 12.153 4.500 -13.437 1.00 92.12 80 TYR A N 1
ATOM 634 C CA . TYR A 1 80 ? 10.868 5.167 -13.605 1.00 92.12 80 TYR A CA 1
ATOM 635 C C . TYR A 1 80 ? 10.483 5.986 -12.367 1.00 92.12 80 TYR A C 1
ATOM 637 O O . TYR A 1 80 ? 10.048 7.133 -12.487 1.00 92.12 80 TYR A O 1
ATOM 645 N N . GLN A 1 81 ? 10.716 5.462 -11.159 1.00 92.12 81 GLN A N 1
ATOM 646 C CA . GLN A 1 81 ? 10.529 6.239 -9.931 1.00 92.12 81 GLN A CA 1
ATOM 647 C C . GLN A 1 81 ? 11.459 7.450 -9.856 1.00 92.12 81 GLN A C 1
ATOM 649 O O . GLN A 1 81 ? 11.037 8.509 -9.384 1.00 92.12 81 GLN A O 1
ATOM 654 N N . TRP A 1 82 ? 12.715 7.305 -10.284 1.00 92.19 82 TRP A N 1
ATOM 655 C CA . TRP A 1 82 ? 13.638 8.431 -10.396 1.00 92.19 82 TRP A CA 1
ATOM 656 C C . TRP A 1 82 ? 13.109 9.460 -11.399 1.00 92.19 82 TRP A C 1
ATOM 658 O O . TRP A 1 82 ? 12.962 10.624 -11.041 1.00 92.19 82 TRP A O 1
ATOM 668 N N . TYR A 1 83 ? 12.716 9.023 -12.598 1.00 89.56 83 TYR A N 1
ATOM 669 C CA . TYR A 1 83 ? 12.184 9.878 -13.660 1.00 89.56 83 TYR A CA 1
ATOM 670 C C . TYR A 1 83 ? 10.983 10.716 -13.193 1.00 89.56 83 TYR A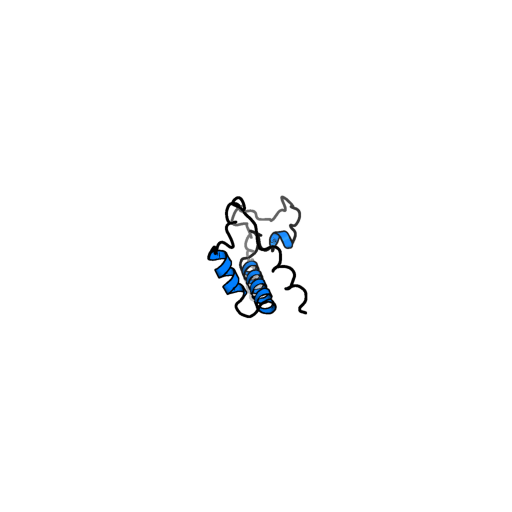 C 1
ATOM 672 O O . TYR A 1 83 ? 10.977 11.936 -13.373 1.00 89.56 83 TYR A O 1
ATOM 680 N N . LEU A 1 84 ? 10.012 10.091 -12.514 1.00 89.25 84 LEU A N 1
ATOM 681 C CA . LEU A 1 84 ? 8.842 10.784 -11.964 1.00 89.25 84 LEU A CA 1
ATOM 682 C C . LEU A 1 84 ? 9.214 11.830 -10.900 1.00 89.25 84 LEU A C 1
ATOM 684 O O . LEU A 1 84 ? 8.593 12.889 -10.832 1.00 89.25 84 LEU A O 1
ATOM 688 N N . LYS A 1 85 ? 10.225 11.553 -10.067 1.00 88.62 85 LYS A N 1
ATOM 689 C CA . LYS A 1 85 ? 10.686 12.471 -9.008 1.00 88.62 85 LYS A CA 1
ATOM 690 C C . LYS A 1 85 ? 11.549 13.607 -9.542 1.00 88.62 85 LYS A C 1
ATOM 692 O O . LYS A 1 85 ? 11.533 14.697 -8.977 1.00 88.62 85 LYS A O 1
ATOM 697 N N . SER A 1 86 ? 12.303 13.357 -10.607 1.00 83.44 86 SER A N 1
ATOM 698 C CA . SER A 1 86 ? 13.202 14.337 -11.212 1.00 83.44 86 SER A CA 1
ATOM 699 C C . SER A 1 86 ? 12.468 15.468 -11.924 1.00 83.44 86 SER A C 1
ATOM 701 O O . SER A 1 86 ? 13.107 16.461 -12.259 1.00 83.44 86 SER A O 1
ATOM 703 N N . GLY A 1 87 ? 11.152 15.344 -12.144 1.00 68.81 87 GLY A N 1
ATOM 704 C CA . GLY A 1 87 ? 10.331 16.420 -12.696 1.00 68.81 87 GLY A CA 1
ATOM 705 C C . GLY A 1 87 ? 10.850 16.922 -14.040 1.00 68.81 87 GLY A C 1
ATOM 706 O O . GLY A 1 87 ? 10.763 18.117 -14.306 1.00 68.81 87 GLY A O 1
ATOM 707 N N . ILE A 1 88 ? 11.440 16.036 -14.857 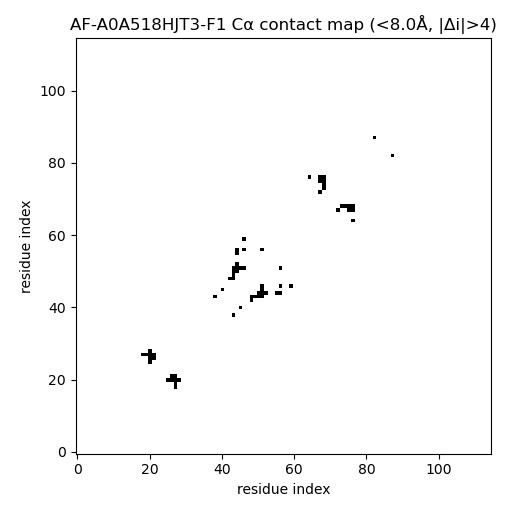1.00 64.94 88 ILE A N 1
ATOM 708 C CA . ILE A 1 88 ? 11.902 16.382 -1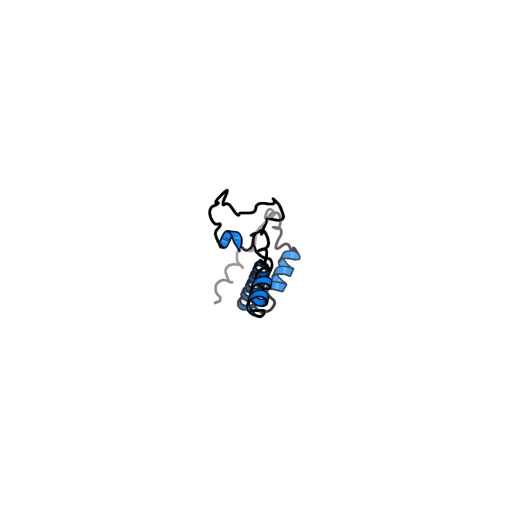6.202 1.00 64.94 88 ILE A CA 1
ATOM 709 C C . ILE A 1 88 ? 10.646 16.730 -17.003 1.00 64.94 88 ILE A C 1
ATOM 711 O O . ILE A 1 88 ? 9.966 15.846 -17.517 1.00 64.94 88 ILE A O 1
ATOM 715 N N . GLU A 1 89 ? 10.313 18.024 -17.019 1.00 56.47 89 GLU A N 1
ATOM 716 C CA . GLU A 1 89 ? 9.215 18.630 -17.765 1.00 56.47 89 GLU A CA 1
ATOM 717 C C . GLU A 1 89 ? 9.301 18.153 -19.225 1.00 56.47 89 GLU A C 1
ATOM 719 O O . GLU A 1 89 ? 10.102 18.657 -20.015 1.00 56.47 89 GLU A O 1
ATOM 724 N N . SER A 1 90 ? 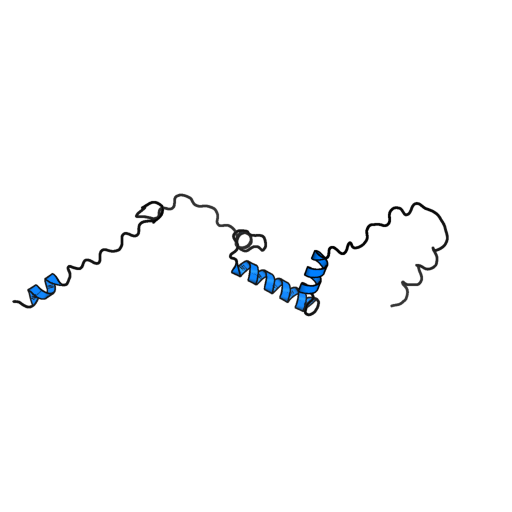8.504 17.154 -19.611 1.00 56.09 90 SER A N 1
ATOM 725 C CA . SER A 1 90 ? 8.338 16.826 -21.022 1.00 56.09 90 SER A CA 1
ATOM 726 C C . SER A 1 90 ? 7.500 17.933 -21.658 1.00 56.09 90 SER A C 1
ATOM 728 O O . SER A 1 90 ? 6.309 18.037 -21.381 1.00 56.09 90 SER A O 1
ATOM 730 N N . ALA A 1 91 ? 8.168 18.754 -22.473 1.00 52.03 91 ALA A N 1
ATOM 731 C CA . ALA A 1 91 ? 7.638 19.792 -23.356 1.00 52.03 91 ALA A CA 1
ATOM 732 C C . ALA A 1 91 ? 6.613 20.748 -22.716 1.00 52.03 91 ALA A C 1
ATOM 734 O O . ALA A 1 91 ? 5.403 20.559 -22.827 1.00 52.03 91 ALA A O 1
ATOM 735 N N . ARG A 1 92 ? 7.093 21.881 -22.176 1.00 49.19 92 ARG A N 1
ATOM 736 C CA . ARG A 1 92 ? 6.296 23.113 -22.278 1.00 49.19 92 ARG A CA 1
ATOM 737 C C . ARG A 1 92 ? 5.938 23.280 -23.753 1.00 49.19 92 ARG A C 1
ATOM 739 O O . ARG A 1 92 ? 6.842 23.304 -24.589 1.00 49.19 92 ARG A O 1
ATOM 746 N N . GLU A 1 93 ? 4.647 23.358 -24.062 1.00 56.00 93 GLU A N 1
ATOM 747 C CA . GLU A 1 93 ? 4.185 23.800 -25.372 1.00 56.00 93 GLU A CA 1
ATOM 748 C C . GLU A 1 93 ? 4.965 25.065 -25.739 1.00 56.00 93 GLU A C 1
ATOM 750 O O . GLU A 1 93 ? 4.999 26.037 -24.977 1.00 56.00 93 GLU A O 1
ATOM 755 N N . SER A 1 94 ? 5.657 25.034 -26.879 1.00 52.09 94 SER A N 1
ATOM 756 C CA . SER A 1 94 ? 6.223 26.242 -27.460 1.00 52.09 94 SER A CA 1
ATOM 757 C C . SER A 1 94 ? 5.076 27.242 -27.615 1.00 52.09 94 SER A C 1
ATOM 759 O O . SER A 1 94 ? 4.102 26.907 -28.298 1.00 52.09 94 SER A O 1
ATOM 761 N N . PRO A 1 95 ? 5.131 28.429 -26.989 1.00 45.34 95 PRO A N 1
ATOM 762 C CA . PRO A 1 95 ? 4.060 29.391 -27.139 1.00 45.34 95 PRO A CA 1
ATOM 763 C C . PRO A 1 95 ? 3.992 29.804 -28.608 1.00 45.34 95 PRO A C 1
ATOM 765 O O . PRO A 1 95 ? 4.952 30.347 -29.145 1.00 45.34 95 PRO A O 1
ATOM 768 N N . GLY A 1 96 ? 2.846 29.529 -29.228 1.00 43.94 96 GLY A N 1
ATOM 769 C CA . GLY A 1 96 ? 2.397 30.182 -30.449 1.00 43.94 96 GLY A CA 1
ATOM 770 C C . GLY A 1 96 ? 3.179 29.826 -31.710 1.00 43.94 96 GLY A C 1
ATOM 771 O O . GLY A 1 96 ? 4.115 30.518 -32.103 1.00 43.94 96 GLY A O 1
ATOM 772 N N . LEU A 1 97 ? 2.659 28.847 -32.449 1.00 47.53 97 LEU A N 1
ATOM 773 C CA . LEU A 1 97 ? 2.598 28.927 -33.910 1.00 47.53 97 LEU A CA 1
ATOM 774 C C . LEU A 1 97 ? 1.733 30.141 -34.297 1.00 47.53 97 LEU A C 1
ATOM 776 O O . LEU A 1 97 ? 0.605 29.981 -34.725 1.00 47.53 97 LEU A O 1
ATOM 780 N N . ASP A 1 98 ? 2.250 31.351 -34.102 1.00 50.28 98 ASP A N 1
ATOM 781 C CA . ASP A 1 98 ? 1.670 32.593 -34.623 1.00 50.28 98 ASP A CA 1
ATOM 782 C C . ASP A 1 98 ? 2.803 33.552 -35.009 1.00 50.28 98 ASP A C 1
ATOM 784 O O . ASP A 1 98 ? 2.885 34.704 -34.593 1.00 50.28 98 ASP A O 1
ATOM 788 N N . ALA A 1 99 ? 3.729 33.050 -35.821 1.00 44.09 99 ALA A N 1
ATOM 789 C CA . ALA A 1 99 ? 4.584 33.880 -36.652 1.00 44.09 99 ALA A CA 1
ATOM 790 C C . ALA A 1 99 ? 5.036 33.057 -37.862 1.00 44.09 99 ALA A C 1
ATOM 792 O O . ALA A 1 99 ? 5.983 32.289 -37.765 1.00 44.09 99 ALA A O 1
ATOM 793 N N . MET A 1 100 ? 4.288 33.215 -38.960 1.00 40.97 100 MET A N 1
ATOM 794 C CA . MET A 1 100 ? 4.785 33.457 -40.325 1.00 40.97 100 MET A CA 1
ATOM 795 C C . MET A 1 100 ? 5.951 32.575 -40.818 1.00 40.97 100 MET A C 1
ATOM 797 O O . MET A 1 100 ? 7.021 32.557 -40.236 1.00 40.97 100 MET A O 1
ATOM 801 N N . THR A 1 101 ? 5.949 31.907 -41.965 1.00 44.19 101 THR A N 1
ATOM 802 C CA . THR A 1 101 ? 5.139 31.901 -43.191 1.00 44.19 101 THR A CA 1
ATOM 803 C C . THR A 1 101 ? 5.892 30.930 -44.107 1.00 44.19 101 THR A C 1
ATOM 805 O O . THR A 1 101 ? 7.113 31.016 -44.157 1.00 44.19 101 THR A O 1
ATOM 808 N N . GLU A 1 102 ? 5.163 30.099 -44.854 1.00 48.47 102 GLU A N 1
ATOM 809 C CA . GLU A 1 102 ? 5.572 29.459 -46.118 1.00 48.47 102 GLU A CA 1
ATOM 810 C C . GLU A 1 102 ? 6.845 28.581 -46.178 1.00 48.47 102 GLU A C 1
ATOM 812 O O . GLU A 1 102 ? 7.918 28.880 -45.675 1.00 48.47 102 GLU A O 1
ATOM 817 N N . THR A 1 103 ? 6.729 27.508 -46.966 1.00 49.22 103 THR A N 1
ATOM 818 C CA . THR A 1 103 ? 7.808 26.622 -47.448 1.00 49.22 103 THR A CA 1
ATOM 819 C C . THR A 1 103 ? 8.308 25.530 -46.495 1.00 49.22 103 THR A C 1
ATOM 821 O O . THR A 1 103 ? 9.449 25.529 -46.062 1.00 49.22 103 THR A O 1
ATOM 824 N N . THR A 1 104 ? 7.489 24.509 -46.223 1.00 45.75 104 THR A N 1
ATOM 825 C CA . THR A 1 104 ? 7.978 23.111 -46.065 1.00 45.75 104 THR A CA 1
ATOM 826 C C . THR A 1 104 ? 6.810 22.116 -46.051 1.00 45.75 104 THR A C 1
ATOM 828 O O . THR A 1 104 ? 6.663 21.288 -45.161 1.00 45.75 104 THR A O 1
ATOM 831 N N . ALA A 1 105 ? 5.931 22.192 -47.055 1.00 44.53 105 ALA A N 1
ATOM 832 C CA . ALA A 1 105 ? 4.830 21.234 -47.204 1.00 44.53 105 ALA A CA 1
ATOM 833 C C . ALA A 1 105 ? 5.214 19.960 -47.989 1.00 44.53 105 ALA A C 1
ATOM 835 O O . ALA A 1 105 ? 4.429 19.020 -48.020 1.00 44.53 105 ALA A O 1
ATOM 836 N N . GLU A 1 106 ? 6.405 19.875 -48.596 1.00 50.09 106 GLU A N 1
ATOM 837 C CA . GLU A 1 106 ? 6.742 18.742 -49.481 1.00 50.09 106 GLU A CA 1
ATOM 838 C C . GLU A 1 106 ? 7.609 17.642 -48.852 1.00 50.09 106 GLU A C 1
ATOM 840 O O . GLU A 1 106 ? 7.634 16.524 -49.359 1.00 50.09 106 GLU A O 1
ATOM 845 N N . THR A 1 107 ? 8.262 17.873 -47.711 1.00 47.91 107 THR A N 1
ATOM 846 C CA . THR A 1 107 ? 9.214 16.878 -47.168 1.00 47.91 107 THR A CA 1
ATOM 847 C C . THR A 1 107 ? 8.563 15.850 -46.229 1.00 47.91 107 THR A C 1
ATOM 849 O O . THR A 1 107 ? 9.137 14.798 -45.960 1.00 47.91 107 THR A O 1
ATOM 852 N N . GLY A 1 10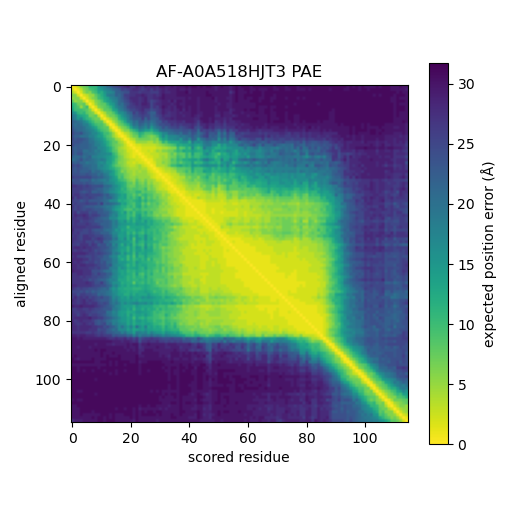8 ? 7.338 16.098 -45.751 1.00 42.50 108 GLY A N 1
ATOM 853 C CA . GLY A 1 108 ? 6.662 15.242 -44.762 1.00 42.50 108 GLY A CA 1
ATOM 854 C C . GLY A 1 108 ? 5.917 14.023 -45.322 1.00 42.50 108 GLY A C 1
ATOM 855 O O . GLY A 1 108 ? 5.513 13.153 -44.554 1.00 42.50 108 GLY A O 1
ATOM 856 N N . MET A 1 109 ? 5.721 13.928 -46.643 1.00 45.72 109 MET A N 1
ATOM 857 C CA . MET A 1 109 ? 4.959 12.823 -47.250 1.00 45.72 109 MET A CA 1
ATOM 858 C C . MET A 1 109 ? 5.811 11.613 -47.663 1.00 45.72 109 MET A C 1
ATOM 860 O O . MET A 1 109 ? 5.259 10.528 -47.831 1.00 45.72 109 MET A O 1
ATOM 864 N N . GLN A 1 110 ? 7.138 11.736 -47.781 1.00 47.06 110 GLN A N 1
ATOM 865 C CA . GLN A 1 110 ? 7.976 10.614 -48.236 1.00 47.06 110 GLN A CA 1
ATOM 866 C C . GLN A 1 110 ? 8.351 9.601 -47.146 1.00 47.06 110 GLN A C 1
ATOM 868 O O . GLN A 1 110 ? 8.702 8.470 -47.472 1.00 47.06 110 GLN A O 1
ATOM 873 N N . GLN A 1 111 ? 8.232 9.937 -45.858 1.00 48.00 111 GLN A N 1
ATOM 874 C CA . GLN A 1 111 ? 8.706 9.045 -44.791 1.00 48.00 111 GLN A CA 1
ATOM 875 C C . GLN A 1 111 ? 7.693 7.962 -44.369 1.00 48.00 111 GLN A C 1
ATOM 877 O O . GLN A 1 111 ? 8.002 7.130 -43.524 1.00 48.00 111 GLN A O 1
ATOM 882 N N . ARG A 1 112 ? 6.494 7.930 -44.973 1.00 48.41 112 ARG A N 1
ATOM 883 C CA . ARG A 1 112 ? 5.464 6.897 -44.731 1.00 48.41 112 ARG A CA 1
ATOM 884 C C . ARG A 1 112 ? 5.447 5.755 -45.760 1.00 48.41 112 ARG A C 1
ATOM 886 O O . ARG A 1 112 ? 4.536 4.935 -45.722 1.00 48.41 112 ARG A O 1
ATOM 893 N N . MET A 1 113 ? 6.433 5.676 -46.658 1.00 47.66 113 MET A N 1
ATOM 894 C CA . MET A 1 113 ? 6.551 4.596 -47.656 1.00 47.66 113 MET A CA 1
ATOM 895 C C . MET A 1 113 ? 7.843 3.784 -47.539 1.00 47.66 113 MET A C 1
ATOM 897 O O . MET A 1 113 ? 8.374 3.320 -48.544 1.00 47.66 113 MET A O 1
ATOM 901 N N . LEU A 1 114 ? 8.351 3.585 -46.328 1.00 45.44 114 LEU 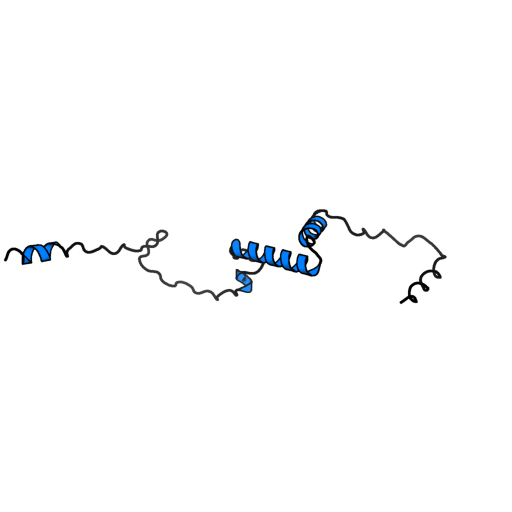A N 1
ATOM 902 C CA . LEU A 1 114 ? 9.347 2.548 -46.087 1.00 45.44 114 LEU A CA 1
ATOM 903 C C . LEU A 1 114 ? 8.867 1.717 -44.900 1.00 45.44 114 LEU A C 1
ATOM 905 O O . LEU A 1 114 ? 8.886 2.172 -43.758 1.00 45.44 114 LEU A O 1
ATOM 909 N N . PHE A 1 115 ? 8.319 0.553 -45.254 1.00 50.62 115 PHE A N 1
ATOM 910 C CA . PHE A 1 115 ? 8.220 -0.617 -44.390 1.00 50.62 115 PHE A CA 1
ATOM 911 C C . PHE A 1 115 ? 9.588 -0.958 -43.792 1.00 50.62 115 PHE A C 1
ATOM 913 O O . PHE A 1 115 ? 10.601 -0.738 -44.499 1.00 50.62 115 PHE A O 1
#

Sequence (115 aa):
MAVMAAVEEAEAELETEPELCCEHCGSESVRLTHEYPKRSWSEILGRDSECSPGWCRESQKLDEIRFWDDAMGEGFSEWYQWYLKSGIESARESPGLDAMTETTAETGMQQRMLF

Organism: NCBI:txid2527979

Mean predicted aligned error: 18.28 Å

Radius of gyration: 36.35 Å; Cα contacts (8 Å, |Δi|>4): 34; chains: 1; bounding box: 39×78×108 Å